Protein AF-A0A3E2YQP7-F1 (afdb_monomer_lite)

Structure (mmCIF, N/CA/C/O backbone):
data_AF-A0A3E2YQP7-F1
#
_entry.id   AF-A0A3E2YQP7-F1
#
loop_
_atom_site.group_PDB
_atom_site.id
_atom_site.type_symbol
_atom_site.label_atom_id
_atom_site.label_alt_id
_atom_site.label_comp_id
_atom_site.label_asym_id
_atom_site.label_entity_id
_atom_site.label_seq_id
_atom_site.pdbx_PDB_ins_code
_atom_site.Cartn_x
_atom_site.Cartn_y
_atom_site.Cartn_z
_atom_site.occupancy
_atom_site.B_iso_or_equiv
_atom_site.auth_seq_id
_atom_site.auth_comp_id
_atom_site.auth_asym_id
_atom_site.auth_atom_id
_atom_site.pdbx_PDB_model_num
ATOM 1 N N . MET A 1 1 ? -4.562 8.495 -5.967 1.00 67.44 1 MET A N 1
ATOM 2 C CA . MET A 1 1 ? -3.936 8.518 -4.627 1.00 67.44 1 MET A CA 1
ATOM 3 C C . MET A 1 1 ? -3.428 7.146 -4.186 1.00 67.44 1 MET A C 1
ATOM 5 O O . MET A 1 1 ? -2.257 7.023 -3.858 1.00 67.44 1 MET A O 1
ATOM 9 N N . ILE A 1 2 ? -4.238 6.093 -4.311 1.00 74.56 2 ILE A N 1
ATOM 10 C CA . ILE A 1 2 ? -3.940 4.716 -3.864 1.00 74.56 2 ILE A CA 1
ATOM 11 C C . ILE A 1 2 ? -2.636 4.126 -4.433 1.00 74.56 2 ILE A C 1
ATOM 13 O O . ILE A 1 2 ? -1.763 3.685 -3.694 1.00 74.56 2 ILE A O 1
ATOM 17 N N . VAL A 1 3 ? -2.470 4.146 -5.759 1.00 74.25 3 VAL A N 1
ATOM 18 C CA . VAL A 1 3 ? -1.292 3.555 -6.426 1.00 74.25 3 VAL A CA 1
ATOM 19 C C . VAL A 1 3 ? -0.002 4.296 -6.056 1.00 74.25 3 VAL A C 1
ATOM 21 O O . VAL A 1 3 ? 1.066 3.690 -6.000 1.00 74.25 3 VAL A O 1
ATOM 24 N N . LEU A 1 4 ? -0.097 5.600 -5.766 1.00 76.50 4 LEU A N 1
ATOM 25 C CA . LEU A 1 4 ? 1.029 6.388 -5.276 1.00 76.50 4 LEU A CA 1
ATOM 26 C C . LEU A 1 4 ? 1.398 5.911 -3.867 1.00 76.50 4 LEU A C 1
ATOM 28 O O . LEU A 1 4 ? 2.530 5.505 -3.659 1.00 76.50 4 LEU A O 1
ATOM 32 N N . ALA A 1 5 ? 0.439 5.813 -2.948 1.00 77.12 5 ALA A N 1
ATOM 33 C CA . ALA A 1 5 ? 0.684 5.326 -1.591 1.00 77.12 5 ALA A CA 1
ATOM 34 C C . ALA A 1 5 ? 1.343 3.924 -1.575 1.00 77.12 5 ALA A C 1
ATOM 36 O O . ALA A 1 5 ? 2.383 3.722 -0.945 1.00 77.12 5 ALA A O 1
ATOM 37 N N . VAL A 1 6 ? 0.840 2.983 -2.388 1.00 77.31 6 VAL A N 1
ATOM 38 C CA . VAL A 1 6 ? 1.418 1.628 -2.518 1.00 77.31 6 VAL A CA 1
ATOM 39 C C . VAL A 1 6 ? 2.799 1.631 -3.192 1.00 77.31 6 VAL A C 1
ATOM 41 O O . VAL A 1 6 ? 3.647 0.798 -2.883 1.00 77.31 6 VAL A O 1
ATOM 44 N N . ARG A 1 7 ? 3.082 2.578 -4.095 1.00 77.50 7 ARG A N 1
ATOM 45 C CA . ARG A 1 7 ? 4.420 2.742 -4.689 1.00 77.50 7 ARG A CA 1
ATOM 46 C C . ARG A 1 7 ? 5.428 3.342 -3.704 1.00 77.50 7 ARG A C 1
ATOM 48 O O . ARG A 1 7 ? 6.624 3.082 -3.837 1.00 77.50 7 ARG A O 1
ATOM 55 N N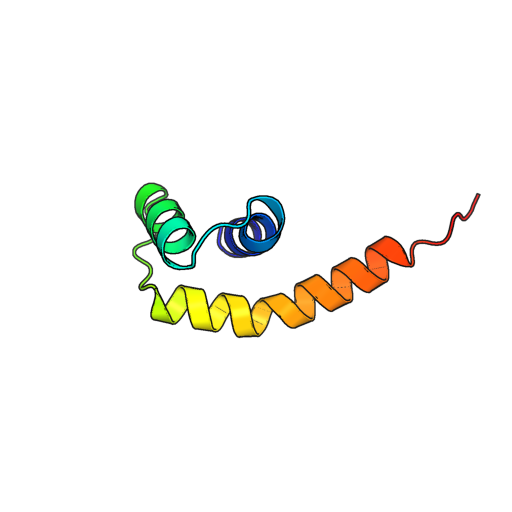 . TRP A 1 8 ? 4.970 4.135 -2.737 1.00 75.94 8 TRP A N 1
ATOM 56 C CA . TRP A 1 8 ? 5.817 4.739 -1.707 1.00 75.94 8 TRP A CA 1
ATOM 57 C C . TRP A 1 8 ? 6.110 3.778 -0.549 1.00 75.94 8 TRP A C 1
ATOM 59 O O . TRP A 1 8 ? 7.203 3.852 0.009 1.00 75.94 8 TRP A O 1
ATOM 69 N N . TYR A 1 9 ? 5.225 2.807 -0.285 1.00 75.75 9 TYR A N 1
ATOM 70 C CA . TYR A 1 9 ? 5.441 1.709 0.671 1.00 75.75 9 TYR A CA 1
ATOM 71 C C . TYR A 1 9 ? 6.853 1.082 0.586 1.00 75.75 9 TYR A C 1
ATOM 73 O O . TYR A 1 9 ? 7.608 1.189 1.555 1.00 75.75 9 TYR A O 1
ATOM 81 N N . PRO A 1 10 ? 7.303 0.536 -0.568 1.00 71.00 10 PRO A N 1
ATOM 82 C CA . PRO A 1 10 ? 8.644 -0.044 -0.683 1.00 71.00 10 PRO A CA 1
ATOM 83 C C . PRO A 1 10 ? 9.759 1.006 -0.806 1.00 71.00 10 PRO A C 1
ATOM 85 O O . PRO A 1 10 ? 10.933 0.681 -0.658 1.00 71.00 10 PRO A O 1
ATOM 88 N N . ARG A 1 11 ? 9.423 2.260 -1.132 1.00 73.56 11 ARG A N 1
ATOM 89 C CA . ARG A 1 11 ? 10.389 3.344 -1.367 1.00 73.56 11 ARG A CA 1
ATOM 90 C C . ARG A 1 11 ? 10.861 3.978 -0.055 1.00 73.56 11 ARG A C 1
ATOM 92 O O . ARG A 1 11 ? 12.017 4.384 0.014 1.00 73.56 11 ARG A O 1
ATOM 99 N N . PHE A 1 12 ? 9.975 4.054 0.937 1.00 76.19 12 PHE A N 1
ATOM 100 C CA . PHE A 1 12 ? 10.200 4.710 2.231 1.00 76.19 12 PHE A CA 1
ATOM 101 C C . PHE A 1 12 ? 10.151 3.747 3.420 1.00 76.19 12 PHE A C 1
ATOM 103 O O . PHE A 1 12 ? 10.315 4.184 4.553 1.00 76.19 12 PHE A O 1
ATOM 110 N N . ASN A 1 13 ? 9.983 2.444 3.165 1.00 75.75 13 ASN A N 1
ATOM 111 C CA . ASN A 1 13 ? 9.913 1.409 4.198 1.00 75.75 13 ASN A CA 1
ATOM 112 C C . ASN A 1 13 ? 8.787 1.670 5.220 1.00 75.75 13 ASN A C 1
ATOM 114 O O . ASN A 1 13 ? 8.946 1.415 6.412 1.00 75.75 13 ASN A O 1
ATOM 118 N N . LEU A 1 14 ? 7.671 2.219 4.729 1.00 78.31 14 LEU A N 1
ATOM 119 C CA . LEU A 1 14 ? 6.505 2.607 5.525 1.00 78.31 14 LEU A CA 1
ATOM 120 C C . LEU A 1 14 ? 5.756 1.364 6.017 1.00 78.31 14 LEU A C 1
ATOM 122 O O . LEU A 1 14 ? 5.669 0.363 5.304 1.00 78.31 14 LEU A O 1
ATOM 126 N N . SER A 1 15 ? 5.176 1.426 7.213 1.00 81.94 15 SER A N 1
ATOM 127 C CA . SER A 1 15 ? 4.238 0.413 7.694 1.00 81.94 15 SER A CA 1
ATOM 128 C C . SER A 1 15 ? 2.869 0.575 7.023 1.00 81.94 15 SER A C 1
ATOM 130 O O . SER A 1 15 ? 2.534 1.635 6.497 1.00 81.94 15 SER A O 1
ATOM 132 N N . TYR A 1 16 ? 2.028 -0.462 7.079 1.00 80.38 16 TYR A N 1
ATOM 133 C CA . TYR A 1 16 ? 0.637 -0.378 6.609 1.00 80.38 16 TYR A CA 1
ATOM 134 C C . TYR A 1 16 ? -0.150 0.732 7.317 1.00 80.38 16 TYR A C 1
ATOM 136 O O . TYR A 1 16 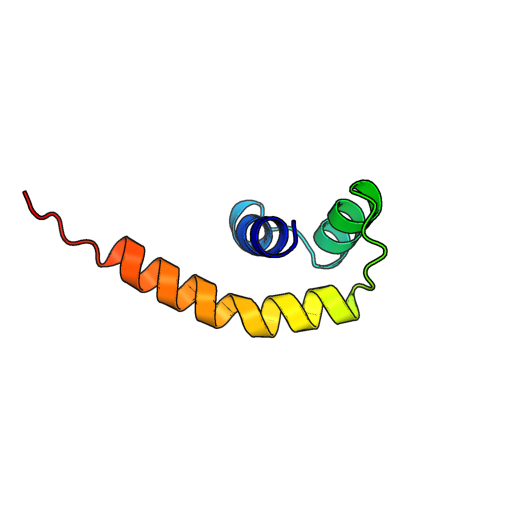? -1.010 1.348 6.697 1.00 80.38 16 TYR A O 1
ATOM 144 N N . ARG A 1 17 ? 0.183 1.004 8.586 1.00 82.19 17 ARG A N 1
ATOM 145 C CA . ARG A 1 17 ? -0.392 2.107 9.363 1.00 82.19 17 ARG A CA 1
ATOM 146 C C . ARG A 1 17 ? 0.026 3.482 8.861 1.00 82.19 17 ARG A C 1
ATOM 148 O O . ARG A 1 17 ? -0.825 4.343 8.731 1.00 82.19 17 ARG A O 1
ATOM 155 N N . ASP A 1 18 ? 1.296 3.667 8.509 1.00 83.81 18 ASP A N 1
ATOM 156 C CA . ASP A 1 18 ? 1.747 4.954 7.966 1.00 83.81 18 ASP A CA 1
ATOM 157 C C . ASP A 1 18 ? 1.070 5.243 6.615 1.00 83.81 18 ASP A C 1
ATOM 159 O O . ASP A 1 18 ? 0.770 6.383 6.278 1.00 83.81 18 ASP A O 1
ATOM 163 N N . VAL A 1 19 ? 0.806 4.193 5.827 1.00 82.06 19 VAL A N 1
ATOM 164 C CA . VAL A 1 19 ? 0.070 4.304 4.559 1.00 82.06 19 VAL A CA 1
ATOM 165 C C . VAL A 1 19 ? -1.414 4.608 4.793 1.00 82.06 19 VAL A C 1
ATOM 167 O O . VAL A 1 19 ? -1.988 5.390 4.039 1.00 82.06 19 VAL A O 1
ATOM 170 N N . GLU A 1 20 ? -2.026 4.003 5.815 1.00 85.88 20 GLU A N 1
ATOM 171 C CA . GLU A 1 20 ? -3.384 4.320 6.279 1.00 85.88 20 GLU A CA 1
ATOM 172 C C . GLU A 1 20 ? -3.486 5.789 6.713 1.00 85.88 20 GLU A C 1
ATOM 174 O O . GLU A 1 20 ? -4.328 6.510 6.184 1.00 85.88 20 GLU A O 1
ATOM 179 N N . GLU A 1 21 ? -2.592 6.261 7.587 1.00 85.81 21 GLU A N 1
ATOM 180 C CA . GLU A 1 21 ? -2.563 7.657 8.049 1.00 85.81 21 GLU A CA 1
ATOM 181 C C . GLU A 1 21 ? -2.395 8.638 6.885 1.00 85.81 21 GLU A C 1
ATOM 183 O O . GLU A 1 21 ? -3.159 9.592 6.785 1.00 85.81 21 GLU A O 1
ATOM 188 N N . LEU A 1 22 ? -1.503 8.353 5.930 1.00 84.81 22 LEU A N 1
ATOM 189 C CA . LEU A 1 22 ? -1.326 9.170 4.722 1.00 84.81 22 LEU A CA 1
ATOM 190 C C . LEU A 1 22 ? -2.586 9.260 3.853 1.00 84.81 22 LEU A C 1
ATOM 192 O O . LEU A 1 22 ? -2.824 10.286 3.216 1.00 84.81 22 LEU A O 1
ATOM 196 N N . LEU A 1 23 ? -3.362 8.176 3.764 1.00 82.19 23 LEU A N 1
ATOM 197 C CA . LEU A 1 23 ? -4.621 8.155 3.017 1.00 82.19 23 LEU A CA 1
ATOM 198 C C . LEU A 1 23 ? -5.694 8.958 3.758 1.00 82.19 23 LEU A C 1
ATOM 200 O O . LEU A 1 23 ? -6.361 9.787 3.136 1.00 82.19 23 LEU A O 1
ATOM 204 N N . VAL A 1 24 ? -5.779 8.788 5.078 1.00 85.88 24 VAL A N 1
ATOM 205 C CA . VAL A 1 24 ? -6.710 9.513 5.951 1.00 85.88 24 VAL A CA 1
ATOM 206 C C . VAL A 1 24 ? -6.408 11.014 5.959 1.00 85.88 24 VAL A C 1
ATOM 208 O O . VAL A 1 24 ? -7.322 11.816 5.778 1.00 85.88 24 VAL A O 1
ATOM 211 N N . GLU A 1 25 ? -5.139 11.418 6.068 1.00 87.00 25 GLU A N 1
ATOM 212 C CA . GLU A 1 25 ? -4.703 12.819 5.950 1.00 87.00 25 GLU A CA 1
ATOM 213 C C . GLU A 1 25 ? -5.056 13.425 4.585 1.00 87.00 25 GLU A C 1
ATOM 215 O O . GLU A 1 25 ? -5.340 14.618 4.480 1.00 87.00 25 GLU A O 1
ATOM 220 N N . HIS A 1 26 ? -5.090 12.605 3.533 1.00 83.81 26 HIS A N 1
ATOM 221 C CA . HIS A 1 26 ? -5.508 13.023 2.198 1.00 83.81 26 HIS A CA 1
ATOM 222 C C . HIS A 1 26 ? -7.033 13.067 1.993 1.00 83.81 26 HIS A C 1
ATOM 224 O O . HIS A 1 26 ? -7.475 13.438 0.902 1.00 83.81 26 HIS A O 1
ATOM 230 N N . GLY A 1 27 ? -7.827 12.734 3.015 1.00 83.69 27 GLY A N 1
ATOM 231 C CA . GLY A 1 27 ? -9.292 12.718 2.968 1.00 83.69 27 GLY A CA 1
ATOM 232 C C . GLY A 1 27 ? -9.894 11.408 2.455 1.00 83.69 27 GLY A C 1
ATOM 233 O O . GLY A 1 27 ? -11.094 11.351 2.193 1.00 83.69 27 GLY A O 1
ATOM 234 N N . GLU A 1 28 ? -9.084 10.361 2.302 1.00 80.69 28 GLU A N 1
ATOM 235 C CA . GLU A 1 28 ? -9.543 9.012 1.988 1.00 80.69 28 GLU A CA 1
ATOM 236 C C . GLU A 1 28 ? -9.635 8.230 3.309 1.00 80.69 28 GLU A C 1
ATOM 238 O O . GLU A 1 28 ? -8.632 7.750 3.835 1.00 80.69 28 GLU A O 1
ATOM 243 N N . GLU A 1 29 ? -10.841 8.110 3.870 1.00 80.00 29 GLU A N 1
ATOM 244 C CA . GLU A 1 29 ? -11.104 7.251 5.033 1.00 80.00 29 GLU A CA 1
ATOM 245 C C . GLU A 1 29 ? -10.981 5.777 4.612 1.00 80.00 2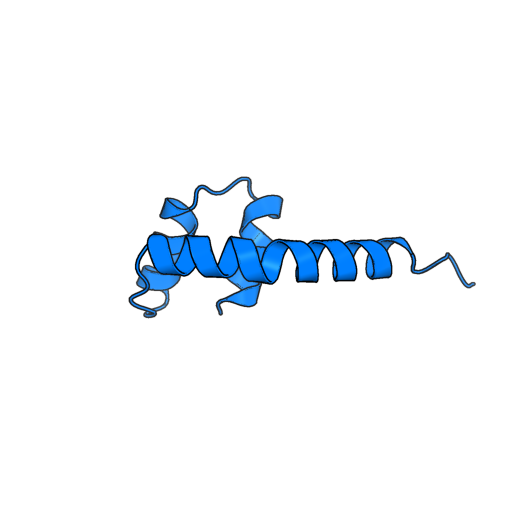9 GLU A C 1
ATOM 247 O O .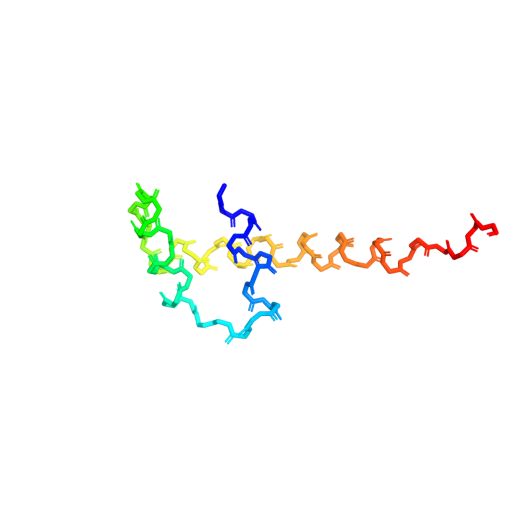 GLU A 1 29 ? -11.932 5.143 4.147 1.00 80.00 29 GLU A O 1
ATOM 252 N N . VAL A 1 30 ? -9.766 5.236 4.713 1.00 80.81 30 VAL A N 1
ATOM 253 C CA . VAL A 1 30 ? -9.436 3.866 4.317 1.00 80.81 30 VAL A CA 1
ATOM 254 C C . VAL A 1 30 ? -8.951 3.103 5.537 1.00 80.81 30 VAL A C 1
ATOM 256 O O . VAL A 1 30 ? -8.008 3.524 6.185 1.00 80.81 30 VAL A O 1
ATOM 259 N N . ASP A 1 31 ? -9.556 1.954 5.820 1.00 83.31 31 ASP A N 1
ATOM 260 C CA . ASP A 1 31 ? -9.105 1.066 6.895 1.00 83.31 31 ASP A CA 1
ATOM 261 C C . ASP A 1 31 ? -7.805 0.327 6.508 1.00 83.31 31 ASP A C 1
ATOM 263 O O . ASP A 1 31 ? -7.632 -0.074 5.348 1.00 83.31 31 ASP A O 1
ATOM 267 N N . HIS A 1 32 ? -6.909 0.076 7.466 1.00 78.56 32 HIS A N 1
ATOM 268 C CA . HIS A 1 32 ? -5.653 -0.659 7.272 1.00 78.56 32 HIS A CA 1
ATOM 269 C C . HIS A 1 32 ? -5.839 -2.018 6.577 1.00 78.56 32 HIS A C 1
ATOM 271 O O . HIS A 1 32 ? -4.959 -2.454 5.831 1.00 78.56 32 HIS A O 1
ATOM 277 N N . VAL A 1 33 ? -6.986 -2.688 6.753 1.00 84.62 33 VAL A N 1
ATOM 278 C CA . VAL A 1 33 ? -7.309 -3.940 6.048 1.00 84.62 33 VAL A CA 1
ATOM 279 C C . VAL A 1 33 ? -7.490 -3.702 4.546 1.00 84.62 33 VAL A C 1
ATOM 281 O O . VAL A 1 33 ? -7.089 -4.527 3.719 1.00 84.62 33 VAL A O 1
ATOM 284 N N . THR A 1 34 ?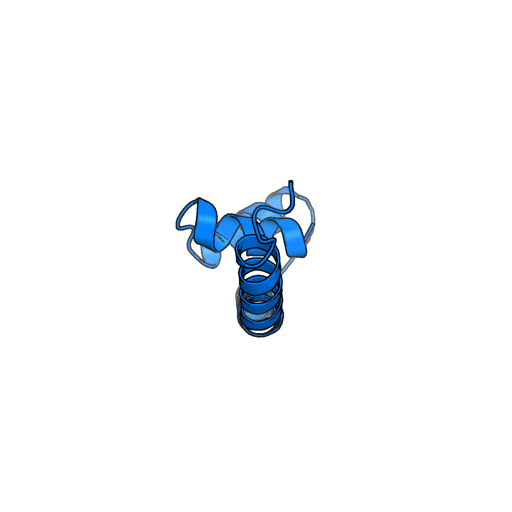 -8.062 -2.562 4.165 1.00 84.62 34 THR A N 1
ATOM 285 C CA . THR A 1 34 ? -8.210 -2.159 2.761 1.00 84.62 34 THR A CA 1
ATOM 286 C C . THR A 1 34 ? -6.855 -1.814 2.156 1.00 84.62 34 THR A C 1
ATOM 288 O O . THR A 1 34 ? -6.551 -2.275 1.054 1.00 84.62 34 THR A O 1
ATOM 291 N N . VAL A 1 35 ? -5.995 -1.113 2.903 1.00 83.31 35 VAL A N 1
ATOM 292 C CA . VAL A 1 35 ? -4.601 -0.863 2.505 1.00 83.31 35 VAL A CA 1
ATOM 293 C C . VAL A 1 35 ? -3.851 -2.181 2.306 1.00 83.31 35 VAL A C 1
ATOM 295 O O . VAL A 1 35 ? -3.198 -2.369 1.283 1.00 83.31 35 VAL A O 1
ATOM 298 N N . TYR A 1 36 ? -3.996 -3.134 3.227 1.00 83.38 36 TYR A N 1
ATOM 299 C CA . TYR A 1 36 ? -3.388 -4.459 3.120 1.00 83.38 36 TYR A CA 1
ATOM 300 C C . TYR A 1 36 ? -3.849 -5.221 1.867 1.00 83.38 36 TYR A C 1
ATOM 302 O O . TYR A 1 36 ? -3.022 -5.767 1.132 1.00 83.38 36 TYR A O 1
ATOM 310 N N . ARG A 1 37 ? -5.157 -5.215 1.567 1.00 85.44 37 ARG A N 1
ATOM 311 C CA . ARG A 1 37 ? -5.707 -5.821 0.339 1.00 85.44 37 ARG A CA 1
ATOM 312 C C . ARG A 1 37 ? -5.181 -5.139 -0.921 1.00 85.44 37 ARG A C 1
ATOM 314 O O . ARG A 1 37 ? -4.848 -5.824 -1.886 1.00 85.44 37 ARG A O 1
ATOM 321 N N . TRP A 1 38 ? -5.070 -3.813 -0.918 1.00 84.75 38 TRP A N 1
ATOM 322 C CA . TRP A 1 38 ? -4.474 -3.073 -2.026 1.00 84.75 38 TRP A CA 1
ATOM 323 C C . TRP A 1 38 ? -3.004 -3.411 -2.208 1.00 84.75 38 TRP A C 1
ATOM 325 O O . TRP A 1 38 ? -2.604 -3.707 -3.326 1.00 84.75 38 TRP A O 1
ATOM 335 N N . VAL A 1 39 ? -2.207 -3.444 -1.143 1.00 81.19 39 VAL A N 1
ATOM 336 C CA . VAL A 1 39 ? -0.803 -3.854 -1.235 1.00 81.19 39 VAL A CA 1
ATOM 337 C C . VAL A 1 39 ? -0.712 -5.269 -1.807 1.00 81.19 39 VAL A C 1
ATOM 339 O O . VAL A 1 39 ? -0.034 -5.454 -2.807 1.00 81.19 39 VAL A O 1
ATOM 342 N N . GLN A 1 40 ? -1.478 -6.249 -1.316 1.00 83.56 40 GLN A N 1
ATOM 343 C CA . GLN A 1 40 ? -1.470 -7.592 -1.915 1.00 83.56 40 GLN A CA 1
ATOM 344 C C . GLN A 1 40 ? -1.835 -7.615 -3.408 1.00 83.56 40 GLN A C 1
ATOM 346 O O . GLN A 1 40 ? -1.227 -8.362 -4.171 1.00 83.56 40 GLN A O 1
ATOM 351 N N . GLN A 1 41 ? -2.815 -6.818 -3.835 1.00 84.19 41 GLN A N 1
ATOM 352 C CA . GLN A 1 41 ? -3.269 -6.792 -5.227 1.00 84.19 41 GLN A CA 1
ATOM 353 C C . GLN A 1 41 ? -2.301 -6.030 -6.145 1.00 84.19 41 GLN A C 1
ATOM 355 O O . GLN A 1 41 ? -2.055 -6.439 -7.280 1.00 84.19 41 GLN A O 1
ATOM 360 N N . PHE A 1 42 ? -1.745 -4.918 -5.667 1.00 80.44 42 PHE A N 1
ATOM 361 C CA . PHE A 1 42 ? -0.906 -4.021 -6.455 1.00 80.44 42 PHE A CA 1
ATOM 362 C C . PHE A 1 42 ? 0.579 -4.364 -6.370 1.00 80.44 42 PHE A C 1
ATOM 364 O O . PHE A 1 42 ? 1.289 -4.070 -7.321 1.00 80.44 42 PHE A O 1
ATOM 371 N N . THR A 1 43 ? 1.071 -5.009 -5.311 1.00 78.25 43 THR A N 1
ATOM 372 C CA . THR A 1 43 ? 2.467 -5.464 -5.209 1.00 78.25 43 THR A CA 1
ATOM 373 C C . THR A 1 43 ? 2.897 -6.347 -6.381 1.00 78.25 43 THR A C 1
ATOM 375 O O . THR A 1 43 ? 3.941 -6.038 -6.952 1.00 78.25 43 THR A O 1
ATOM 378 N N . PRO A 1 44 ? 2.159 -7.392 -6.808 1.00 80.38 44 PRO A N 1
ATOM 379 C CA . PRO A 1 44 ? 2.554 -8.173 -7.978 1.00 80.38 44 PRO A CA 1
ATOM 380 C C . PRO A 1 44 ? 2.505 -7.340 -9.264 1.00 80.38 44 PRO A C 1
ATOM 382 O O . PRO A 1 44 ? 3.422 -7.442 -10.068 1.00 80.38 44 PRO A O 1
ATOM 385 N N . LEU A 1 45 ? 1.519 -6.450 -9.425 1.00 81.38 45 LEU A N 1
ATOM 386 C CA . LEU A 1 45 ? 1.420 -5.547 -10.582 1.00 81.38 45 LEU A CA 1
ATOM 387 C C . LEU A 1 45 ? 2.578 -4.539 -10.637 1.00 81.38 45 LEU A C 1
ATOM 389 O O . LEU A 1 45 ? 3.136 -4.285 -11.698 1.00 81.38 45 LEU A O 1
ATOM 393 N N . LEU A 1 46 ? 2.967 -3.975 -9.493 1.00 74.06 46 LEU A N 1
ATOM 394 C CA . LEU A 1 46 ? 4.103 -3.064 -9.352 1.00 74.06 46 LEU A CA 1
ATOM 395 C C . LEU A 1 46 ? 5.430 -3.800 -9.495 1.00 74.06 46 LEU A C 1
ATOM 397 O O . LEU A 1 46 ? 6.355 -3.238 -10.066 1.00 74.06 46 LEU A O 1
ATOM 401 N N . ALA A 1 47 ? 5.545 -5.030 -8.995 1.00 76.06 47 ALA A N 1
ATOM 402 C CA . ALA A 1 47 ? 6.732 -5.858 -9.164 1.00 76.06 47 ALA A CA 1
ATOM 403 C C . ALA A 1 47 ? 6.916 -6.265 -10.628 1.00 76.06 47 ALA A C 1
ATOM 405 O O . ALA A 1 47 ? 8.039 -6.230 -11.125 1.00 76.06 47 ALA A O 1
ATOM 406 N N . ASP A 1 48 ? 5.830 -6.594 -11.322 1.00 77.88 48 ASP A N 1
ATOM 407 C CA . ASP A 1 48 ? 5.824 -6.906 -12.746 1.00 77.88 48 ASP A CA 1
ATOM 408 C C . ASP A 1 48 ? 6.131 -5.655 -13.585 1.00 77.88 48 ASP A C 1
ATOM 410 O O . ASP A 1 48 ? 7.087 -5.645 -14.355 1.00 77.88 48 ASP A O 1
ATOM 414 N N . ALA A 1 49 ? 5.467 -4.527 -13.317 1.00 73.19 49 ALA A N 1
ATOM 415 C CA . ALA A 1 49 ? 5.792 -3.241 -13.937 1.00 73.19 49 ALA A CA 1
ATOM 416 C C . ALA A 1 49 ? 7.232 -2.783 -13.636 1.00 73.19 49 ALA A C 1
ATOM 418 O O . ALA A 1 49 ? 7.899 -2.216 -14.498 1.00 73.19 49 ALA A O 1
ATOM 419 N N . ALA A 1 50 ? 7.749 -3.040 -12.430 1.00 68.19 50 ALA A N 1
ATOM 420 C CA . ALA A 1 50 ? 9.139 -2.773 -12.081 1.00 68.19 50 ALA A CA 1
ATOM 421 C C . ALA A 1 50 ? 10.095 -3.734 -12.792 1.00 68.19 50 ALA A C 1
ATOM 423 O O . ALA A 1 50 ? 11.184 -3.310 -13.163 1.00 68.19 50 ALA A O 1
ATOM 424 N N . ARG A 1 51 ? 9.717 -5.000 -13.018 1.00 65.06 51 ARG A N 1
ATOM 425 C CA . ARG A 1 51 ? 10.468 -5.915 -13.886 1.00 65.06 51 ARG A CA 1
ATOM 426 C C . ARG A 1 51 ? 10.515 -5.368 -15.303 1.00 65.06 51 ARG A C 1
ATOM 428 O O . ARG A 1 51 ? 11.615 -5.246 -15.815 1.00 65.06 51 ARG A O 1
ATOM 435 N N . PHE A 1 52 ? 9.395 -4.937 -15.879 1.00 59.12 52 PHE A N 1
ATOM 436 C CA . PHE A 1 52 ? 9.370 -4.296 -17.197 1.00 59.12 52 PHE A CA 1
ATOM 437 C C . PHE A 1 52 ? 10.198 -3.007 -17.250 1.00 59.12 52 PHE A C 1
ATOM 439 O O . PHE A 1 52 ? 10.950 -2.816 -18.194 1.00 59.12 52 PHE A O 1
ATOM 446 N N . ALA A 1 53 ? 10.147 -2.159 -16.220 1.00 59.25 53 ALA A N 1
ATOM 447 C CA . ALA A 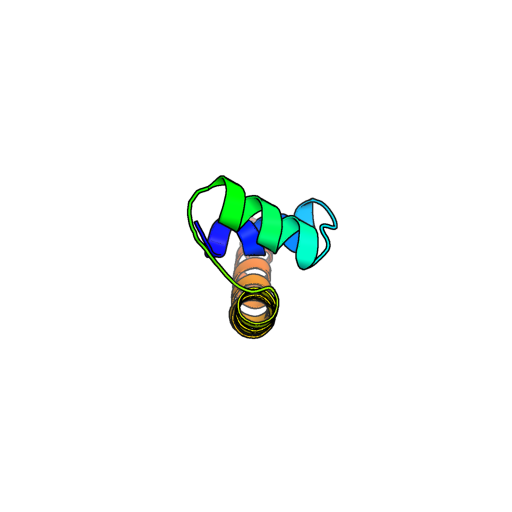1 53 ? 10.956 -0.939 -16.154 1.00 59.25 53 ALA A CA 1
ATOM 448 C C . ALA A 1 53 ? 12.463 -1.221 -16.004 1.00 59.25 53 ALA A C 1
ATOM 450 O O . ALA A 1 53 ? 13.283 -0.469 -16.517 1.00 59.25 53 ALA A O 1
ATOM 451 N N . ARG A 1 54 ? 12.839 -2.306 -15.314 1.00 56.88 54 ARG A N 1
ATOM 452 C CA . ARG A 1 54 ? 14.230 -2.793 -15.220 1.00 56.88 54 ARG A CA 1
ATOM 453 C C . ARG A 1 54 ? 14.674 -3.517 -16.489 1.00 56.88 54 ARG A C 1
ATOM 455 O O . ARG A 1 54 ? 15.867 -3.613 -16.745 1.00 56.88 54 ARG A O 1
ATOM 462 N N . HIS A 1 55 ? 13.711 -4.048 -17.237 1.00 51.38 55 HIS A N 1
ATOM 463 C CA . HIS A 1 55 ? 13.892 -4.707 -18.520 1.00 51.38 55 HIS A CA 1
ATOM 464 C C . HIS A 1 55 ? 13.647 -3.765 -19.695 1.00 51.38 55 HIS A C 1
ATOM 466 O O . HIS A 1 55 ? 13.566 -4.255 -20.814 1.00 51.38 55 HIS A O 1
ATOM 472 N N . ALA A 1 56 ? 13.558 -2.445 -19.471 1.00 49.75 56 ALA A N 1
ATOM 473 C CA . ALA A 1 56 ? 13.951 -1.492 -20.493 1.00 49.75 56 ALA A CA 1
ATOM 474 C C . ALA A 1 56 ? 15.440 -1.772 -20.719 1.00 49.75 56 ALA A C 1
ATOM 476 O O . ALA A 1 56 ? 16.261 -1.413 -19.867 1.00 49.75 56 ALA A O 1
ATOM 477 N N . PRO A 1 57 ? 15.796 -2.515 -21.781 1.00 48.00 57 PRO A N 1
ATOM 478 C CA . PRO A 1 57 ? 17.187 -2.704 -22.105 1.00 48.00 57 PRO A CA 1
ATOM 479 C C . PRO A 1 57 ? 17.710 -1.305 -22.408 1.00 48.00 57 PRO A C 1
ATOM 481 O O . PRO A 1 57 ? 16.964 -0.434 -22.867 1.00 48.00 57 PRO A O 1
ATOM 484 N N . GLY A 1 58 ? 18.992 -1.078 -22.164 1.00 57.22 58 GLY A N 1
ATOM 485 C CA . GLY A 1 58 ? 19.667 -0.029 -22.904 1.00 57.22 58 GLY A CA 1
ATOM 486 C C . GLY A 1 58 ? 19.465 -0.316 -24.391 1.00 57.22 58 GLY A C 1
ATOM 487 O O . GLY A 1 58 ? 20.148 -1.166 -24.946 1.00 57.22 58 GLY A O 1
ATOM 488 N N . ASP A 1 59 ? 18.492 0.346 -25.000 1.00 54.06 59 ASP A N 1
ATOM 489 C CA . ASP A 1 59 ? 18.354 0.475 -26.441 1.00 54.06 59 ASP A CA 1
ATOM 490 C C . ASP A 1 59 ? 18.451 1.970 -26.732 1.00 54.06 59 ASP A C 1
ATOM 492 O O . ASP A 1 59 ? 17.457 2.687 -26.859 1.00 54.06 59 ASP A O 1
ATOM 496 N N . ARG A 1 60 ? 19.677 2.482 -26.596 1.00 47.81 60 ARG A N 1
ATOM 497 C CA . ARG A 1 60 ? 20.486 3.016 -27.699 1.00 47.81 60 ARG A CA 1
ATOM 498 C C . ARG A 1 60 ? 21.703 3.772 -27.177 1.00 47.81 60 ARG A C 1
ATOM 500 O O . ARG A 1 60 ? 21.551 4.554 -26.214 1.00 47.81 60 ARG A O 1
#

Secondary structure (DSSP, 8-state):
-HHHHHHHHHHHT--HHHHHHHHHHTT----HHHHHHHHHHHHHHHHHHHHHHHT-----

Sequence (60 aa):
MIVLAVRWYPRFNLSYRDVEELLVEHGEEVDHVTVYRWVQQFTPLLADAARFARHAPGDR

Radius of gyration: 13.48 Å; chains: 1; bounding box: 32×21×37 Å

pLDDT: mean 75.62, std 10.45, range [47.81, 87.0]

Foldseek 3Di:
DLLVLLVCCVVVVDDLVNSCVVCVVVVNNDDSVNNVVSNVVCVVVVVVVVVVVVPPPPDD